Protein AF-L2GML0-F1 (afdb_monomer_lite)

Sequence (88 aa):
MMVPKESRHGDQPNRFGKVEKPEVTKAVILVGGWGTRLRPLTYTVPKPLISFCNKPILKYQIEKAGQSWYKGDYISIKLLQREDYGGG

Structure (mmCIF, N/CA/C/O backbone):
data_AF-L2GML0-F1
#
_entry.id   AF-L2GML0-F1
#
loop_
_atom_site.group_PDB
_atom_site.id
_atom_site.type_symbol
_atom_site.label_atom_id
_atom_site.label_alt_id
_atom_site.label_comp_id
_atom_site.label_asym_id
_atom_site.label_entity_id
_atom_site.label_seq_id
_atom_site.pdbx_PDB_ins_code
_atom_site.Cartn_x
_atom_site.Cartn_y
_atom_site.Cartn_z
_atom_site.occupancy
_atom_site.B_iso_or_equiv
_atom_site.auth_seq_id
_atom_site.auth_comp_id
_atom_site.auth_asym_id
_atom_site.auth_atom_id
_atom_site.pdbx_PDB_model_num
ATOM 1 N N . MET A 1 1 ? 9.561 -27.492 38.987 1.00 46.78 1 MET A N 1
ATOM 2 C CA . MET A 1 1 ? 9.732 -27.267 37.532 1.00 46.78 1 MET A CA 1
ATOM 3 C C . MET A 1 1 ? 8.493 -26.521 37.040 1.00 46.78 1 MET A C 1
ATOM 5 O O . MET A 1 1 ? 7.444 -26.754 37.619 1.00 46.78 1 MET A O 1
ATOM 9 N N . MET A 1 2 ? 8.646 -25.636 36.044 1.00 38.88 2 MET A N 1
ATOM 10 C CA . MET A 1 2 ? 7.780 -24.496 35.652 1.00 38.88 2 MET A CA 1
ATOM 11 C C . MET A 1 2 ? 7.940 -23.232 36.511 1.00 38.88 2 MET A C 1
ATOM 13 O O . MET A 1 2 ? 7.332 -23.067 37.561 1.00 38.88 2 MET A O 1
ATOM 17 N N . VAL A 1 3 ? 8.783 -22.329 36.008 1.00 51.81 3 VAL A N 1
ATOM 18 C CA . VAL A 1 3 ? 8.861 -20.922 36.417 1.00 51.81 3 VAL A CA 1
ATOM 19 C C . VAL A 1 3 ? 7.676 -20.195 35.758 1.00 51.81 3 VAL A C 1
ATOM 21 O O . VAL A 1 3 ? 7.494 -20.362 34.547 1.00 51.81 3 VAL A O 1
ATOM 24 N N . PRO A 1 4 ? 6.854 -19.417 36.484 1.00 52.50 4 PRO A N 1
ATOM 25 C CA . PRO A 1 4 ? 5.852 -18.559 35.860 1.00 52.50 4 PRO A CA 1
ATOM 26 C C . PRO A 1 4 ? 6.554 -17.565 34.929 1.00 52.50 4 PRO A C 1
ATOM 28 O O . PRO A 1 4 ? 7.500 -16.901 35.345 1.00 52.50 4 PRO A O 1
ATOM 31 N N . LYS A 1 5 ? 6.131 -17.481 33.660 1.00 57.47 5 LYS A N 1
ATOM 32 C CA . LYS A 1 5 ? 6.657 -16.473 32.731 1.00 57.47 5 LYS A CA 1
ATOM 33 C C . LYS A 1 5 ? 6.371 -15.086 33.305 1.00 57.47 5 LYS A C 1
ATOM 35 O O . LYS A 1 5 ? 5.205 -14.743 33.494 1.00 57.47 5 LYS A O 1
ATOM 40 N N . GLU A 1 6 ? 7.438 -14.330 33.558 1.00 48.78 6 GLU A N 1
ATOM 41 C CA . GLU A 1 6 ? 7.410 -12.915 33.921 1.00 48.78 6 GLU A CA 1
ATOM 42 C C . GLU A 1 6 ? 6.366 -12.149 33.109 1.00 48.78 6 GLU A C 1
ATOM 44 O O . GLU A 1 6 ? 6.254 -12.292 31.883 1.00 48.78 6 GLU A O 1
ATOM 49 N N . SER A 1 7 ? 5.604 -11.323 33.823 1.00 48.12 7 SER A N 1
ATOM 50 C CA . SER A 1 7 ? 4.745 -10.308 33.242 1.00 48.12 7 SER A CA 1
ATOM 51 C C . SER A 1 7 ? 5.572 -9.479 32.263 1.00 48.12 7 SER A C 1
ATOM 53 O O . SER A 1 7 ? 6.607 -8.899 32.595 1.00 48.12 7 SE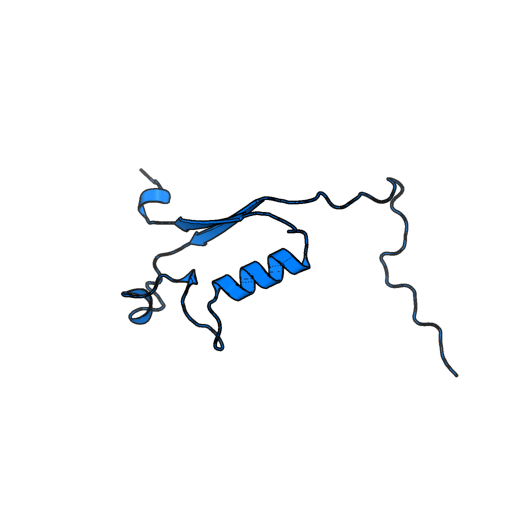R A O 1
ATOM 55 N N . ARG A 1 8 ? 5.135 -9.463 31.000 1.00 48.81 8 ARG A N 1
ATOM 56 C CA . ARG A 1 8 ? 5.754 -8.628 29.970 1.00 48.81 8 ARG A CA 1
ATOM 57 C C . ARG A 1 8 ? 5.708 -7.183 30.459 1.00 48.81 8 ARG A C 1
ATOM 59 O O . ARG A 1 8 ? 4.692 -6.753 30.994 1.00 48.81 8 ARG A O 1
ATOM 66 N N . HIS A 1 9 ? 6.811 -6.472 30.260 1.00 43.34 9 HIS A N 1
ATOM 67 C CA . HIS A 1 9 ? 7.158 -5.129 30.739 1.00 43.34 9 HIS A CA 1
ATOM 68 C C . HIS A 1 9 ? 6.225 -3.984 30.252 1.00 43.34 9 HIS A C 1
ATOM 70 O O . HIS A 1 9 ? 6.682 -2.924 29.844 1.00 43.34 9 HIS A O 1
ATOM 76 N N . GLY A 1 10 ? 4.907 -4.195 30.251 1.00 48.75 10 GLY A N 1
ATOM 77 C CA . GLY A 1 10 ? 3.881 -3.252 29.808 1.00 48.75 10 GLY A CA 1
ATOM 78 C C . GLY A 1 10 ? 2.556 -3.347 30.574 1.00 48.75 10 GLY A C 1
ATOM 79 O O . GLY A 1 10 ? 1.616 -2.663 30.196 1.00 48.75 10 GLY A O 1
ATOM 80 N N . ASP A 1 11 ? 2.473 -4.160 31.634 1.00 54.31 11 ASP A N 1
ATOM 81 C CA . ASP A 1 11 ? 1.258 -4.330 32.456 1.00 54.31 11 ASP A CA 1
ATOM 82 C C . ASP A 1 11 ? 1.201 -3.395 33.680 1.00 54.31 11 ASP A C 1
ATOM 84 O O . ASP A 1 11 ? 0.422 -3.608 34.608 1.00 54.31 11 ASP A O 1
ATOM 88 N N . GLN A 1 12 ? 2.021 -2.339 33.712 1.00 58.47 12 GLN A N 1
ATOM 89 C CA . GLN A 1 12 ? 1.799 -1.264 34.677 1.00 58.47 12 GLN A CA 1
ATOM 90 C C . GLN A 1 12 ? 0.679 -0.360 34.148 1.00 58.47 12 GLN A C 1
ATOM 92 O O . GLN A 1 12 ? 0.847 0.219 33.070 1.00 58.47 12 GLN A O 1
ATOM 97 N N . PRO A 1 13 ? -0.445 -0.198 34.871 1.00 50.12 13 PRO A N 1
ATOM 98 C CA . PRO A 1 13 ? -1.437 0.789 34.496 1.00 50.12 13 PRO A CA 1
ATOM 99 C C . PRO A 1 13 ? -0.785 2.168 34.604 1.00 50.12 13 PRO A C 1
ATOM 101 O O . PRO A 1 13 ? -0.372 2.621 35.673 1.00 50.12 13 PRO A O 1
ATOM 104 N N . ASN A 1 14 ? -0.667 2.832 33.463 1.00 60.06 14 ASN A N 1
ATOM 105 C CA . ASN A 1 14 ? -0.435 4.260 33.395 1.00 60.06 14 ASN A CA 1
ATOM 106 C C . ASN A 1 14 ? -1.442 4.968 34.325 1.00 60.06 14 ASN A C 1
ATOM 108 O O . ASN A 1 14 ? -2.624 4.636 34.347 1.00 60.06 14 ASN A O 1
ATOM 112 N N . ARG A 1 15 ? -0.973 5.938 35.128 1.00 65.31 15 ARG A N 1
ATOM 113 C CA . ARG A 1 15 ? -1.813 6.698 36.089 1.00 65.31 15 ARG A CA 1
ATOM 114 C C . ARG A 1 15 ? -3.001 7.409 35.428 1.00 65.31 15 ARG A C 1
ATOM 116 O O . ARG A 1 15 ? -3.948 7.796 36.101 1.00 65.31 15 ARG A O 1
ATOM 123 N N . PHE A 1 16 ? -2.935 7.567 34.114 1.00 66.94 16 PHE A N 1
ATOM 124 C CA . PHE A 1 16 ? -4.041 7.926 33.247 1.00 66.94 16 PHE A CA 1
ATOM 125 C C . PHE A 1 16 ? -4.647 6.607 32.776 1.00 66.94 16 PHE A C 1
ATOM 127 O O . PHE A 1 16 ? -3.980 5.888 32.035 1.00 66.94 16 PHE A O 1
ATOM 134 N N . GLY A 1 17 ? -5.838 6.263 33.279 1.00 57.78 17 GLY A N 1
ATOM 135 C CA . GLY A 1 17 ? -6.488 4.971 33.041 1.00 57.78 17 GLY A CA 1
ATOM 136 C C . GLY A 1 17 ? -6.454 4.519 31.577 1.00 57.78 17 GLY A C 1
ATOM 137 O O . GLY A 1 17 ? -6.275 5.329 30.673 1.00 57.78 17 GLY A O 1
ATOM 138 N N . LYS A 1 18 ? -6.607 3.207 31.363 1.00 62.84 18 LYS A N 1
ATOM 139 C CA . LYS A 1 18 ? -6.544 2.507 30.068 1.00 62.84 18 LYS A CA 1
ATOM 140 C C . LYS A 1 18 ? -7.060 3.382 28.914 1.00 62.84 18 LYS A C 1
ATOM 142 O O . LYS A 1 18 ? -8.264 3.499 28.718 1.00 62.84 18 LYS A O 1
ATOM 147 N N . VAL A 1 19 ? -6.146 4.009 28.169 1.00 68.62 19 VAL A N 1
ATOM 148 C CA . VAL A 1 19 ? -6.517 4.834 27.014 1.00 68.62 19 VAL A CA 1
ATOM 149 C C . VAL A 1 19 ? -7.036 3.883 25.947 1.00 68.62 19 VAL A C 1
ATOM 151 O O . VAL A 1 19 ? -6.279 3.077 25.399 1.00 68.62 19 VAL A O 1
ATOM 154 N N . GLU A 1 20 ? -8.340 3.923 25.703 1.00 68.56 20 GLU A N 1
ATOM 155 C CA . GLU A 1 20 ? -8.950 3.148 24.634 1.00 68.56 20 GLU A CA 1
ATOM 156 C C . GLU A 1 20 ? -8.340 3.588 23.302 1.00 68.56 20 GLU A C 1
ATOM 158 O O . GLU A 1 20 ? -8.182 4.780 23.025 1.00 68.56 20 GLU A O 1
ATOM 163 N N . LYS A 1 21 ? -7.909 2.618 22.491 1.00 67.75 21 LYS A N 1
ATOM 164 C CA . LYS A 1 21 ? -7.323 2.927 21.185 1.00 67.75 21 LYS A CA 1
ATOM 165 C C . LYS A 1 21 ? -8.412 3.562 20.315 1.00 67.75 21 LYS A C 1
ATOM 167 O O . LYS A 1 21 ? -9.471 2.949 20.193 1.00 67.75 21 LYS A O 1
ATOM 172 N N . PRO A 1 22 ? -8.163 4.728 19.693 1.00 71.25 22 PRO A N 1
ATOM 173 C CA . PRO A 1 22 ? -9.157 5.355 18.838 1.00 71.25 22 PRO A CA 1
ATOM 174 C C . PRO A 1 22 ? -9.487 4.432 17.666 1.00 71.25 22 PRO A C 1
ATOM 176 O O . PRO A 1 22 ? -8.592 3.872 17.025 1.00 71.25 22 PRO A O 1
ATOM 179 N N . GLU A 1 23 ? -10.777 4.271 17.396 1.00 80.06 23 GLU A N 1
ATOM 180 C CA . GLU A 1 23 ? -11.253 3.518 16.247 1.00 80.06 23 GLU A CA 1
ATOM 181 C C . GLU A 1 23 ? -11.010 4.338 14.980 1.00 80.06 23 GLU A C 1
ATOM 183 O O . GLU A 1 23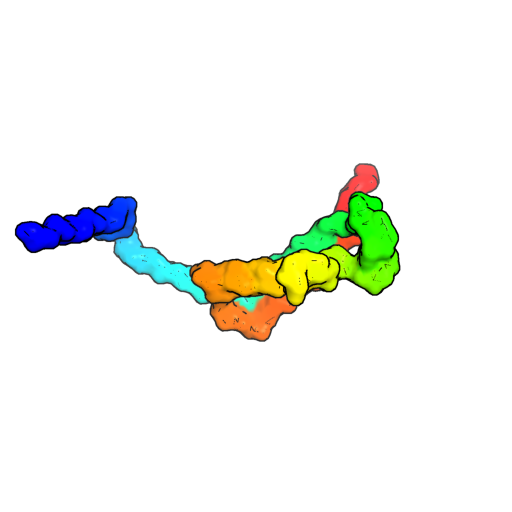 ? -11.602 5.399 14.777 1.00 80.06 23 GLU A O 1
ATOM 188 N N . VAL A 1 24 ? -10.102 3.870 14.122 1.00 81.50 24 VAL A N 1
ATOM 189 C CA . VAL A 1 24 ? -9.823 4.553 12.858 1.00 81.50 24 VAL A CA 1
ATOM 190 C C . VAL A 1 24 ? -10.580 3.869 11.728 1.00 81.50 24 VAL A C 1
ATOM 192 O O . VAL A 1 24 ? -10.300 2.721 11.367 1.00 81.50 24 VAL A O 1
ATOM 195 N N . THR A 1 25 ? -11.512 4.615 11.141 1.00 84.00 25 THR A N 1
ATOM 196 C CA . THR A 1 25 ? -12.436 4.137 10.102 1.00 84.00 25 THR A CA 1
ATOM 197 C C . THR A 1 25 ? -11.992 4.472 8.677 1.00 84.00 25 THR A C 1
ATOM 199 O O . THR A 1 25 ? -12.505 3.920 7.705 1.00 84.00 25 THR A O 1
ATOM 202 N N . LYS A 1 26 ? -11.011 5.366 8.519 1.00 85.75 26 LYS A N 1
ATOM 203 C CA . LYS A 1 26 ? -10.558 5.876 7.217 1.00 85.75 26 LYS A CA 1
ATOM 204 C C . LYS A 1 26 ? -9.040 5.904 7.159 1.00 85.75 26 LYS A C 1
ATOM 206 O O . LYS A 1 26 ? -8.396 6.326 8.115 1.00 85.75 26 LYS A O 1
ATOM 211 N N . ALA A 1 27 ? -8.471 5.474 6.037 1.00 85.88 27 ALA A N 1
ATOM 212 C CA . ALA A 1 27 ? -7.027 5.484 5.833 1.00 85.88 27 ALA A CA 1
ATOM 213 C C . ALA A 1 27 ? -6.660 5.971 4.428 1.00 85.88 27 ALA A C 1
ATOM 215 O O . ALA A 1 27 ? -7.363 5.696 3.456 1.00 85.88 27 ALA A O 1
ATOM 216 N N . VAL A 1 28 ? -5.529 6.673 4.335 1.00 86.19 28 VAL A N 1
ATOM 217 C CA . VAL A 1 28 ? -4.924 7.100 3.070 1.00 86.19 28 VAL A CA 1
ATOM 218 C C . VAL A 1 28 ? -3.554 6.445 2.955 1.00 86.19 28 VAL A C 1
ATOM 220 O O . VAL A 1 28 ? -2.698 6.641 3.815 1.00 86.19 28 VAL A O 1
ATOM 223 N N . ILE A 1 29 ? -3.333 5.682 1.887 1.00 85.62 29 ILE A N 1
ATOM 224 C CA . ILE A 1 29 ? -2.027 5.117 1.550 1.00 85.62 29 ILE A CA 1
ATOM 225 C C . ILE A 1 29 ? -1.387 6.012 0.491 1.00 85.62 29 ILE A C 1
ATOM 227 O O . ILE A 1 29 ? -1.814 6.053 -0.665 1.00 85.62 29 ILE A O 1
ATOM 231 N N . LEU A 1 30 ? -0.350 6.741 0.898 1.00 83.06 30 LEU A N 1
ATOM 232 C CA . LEU A 1 30 ? 0.447 7.562 -0.004 1.00 83.06 30 LEU A CA 1
ATOM 233 C C . LEU A 1 30 ? 1.499 6.692 -0.680 1.00 83.06 30 LEU A C 1
ATOM 235 O O . LEU A 1 30 ? 2.338 6.077 -0.020 1.00 83.06 30 LEU A O 1
ATOM 239 N N . VAL A 1 31 ? 1.475 6.662 -2.008 1.00 79.81 31 VAL A N 1
ATOM 240 C CA . VAL A 1 31 ? 2.435 5.892 -2.789 1.00 79.81 31 VAL A CA 1
ATOM 241 C C . VAL A 1 31 ? 3.282 6.846 -3.613 1.00 79.81 31 VAL A C 1
ATOM 243 O O . VAL A 1 31 ? 2.878 7.340 -4.664 1.00 79.81 31 VAL A O 1
ATOM 246 N N . GLY A 1 32 ? 4.474 7.118 -3.086 1.00 71.44 32 GLY A N 1
ATOM 247 C CA . GLY A 1 32 ? 5.435 8.040 -3.674 1.00 71.44 32 GLY A CA 1
ATOM 248 C C . GLY A 1 32 ? 6.357 7.412 -4.723 1.00 71.44 32 GLY A C 1
ATOM 249 O O . GLY A 1 32 ? 6.881 6.300 -4.577 1.00 71.44 32 GLY A O 1
ATOM 250 N N . GLY A 1 33 ? 6.640 8.197 -5.761 1.00 68.12 33 GLY A N 1
ATOM 251 C CA . GLY A 1 33 ? 7.781 8.018 -6.650 1.00 68.12 33 GLY A CA 1
ATOM 252 C C . GLY A 1 33 ? 7.512 7.184 -7.904 1.00 68.12 33 GLY A C 1
ATOM 253 O O . GLY A 1 33 ? 6.976 6.084 -7.863 1.00 68.12 33 GLY A O 1
ATOM 254 N N . TRP A 1 34 ? 8.084 7.634 -9.013 1.00 66.00 34 TRP A N 1
ATOM 255 C CA . TRP A 1 34 ? 7.841 7.198 -10.397 1.00 66.00 34 TRP A CA 1
ATOM 256 C C . TRP A 1 34 ? 8.335 5.804 -10.802 1.00 66.00 34 TRP A C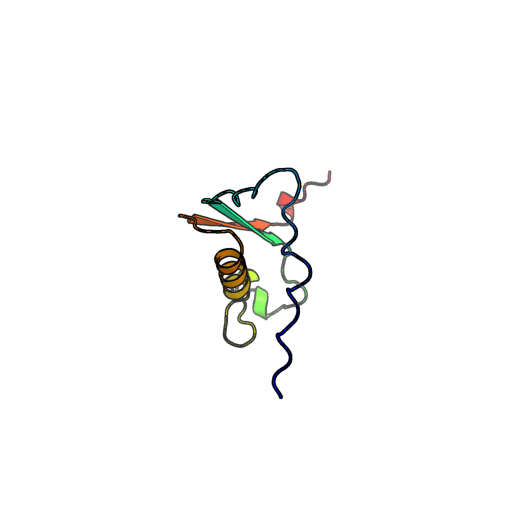 1
ATOM 258 O O . TRP A 1 34 ? 8.226 5.402 -11.956 1.00 66.00 34 TRP A O 1
ATOM 268 N N . GLY A 1 35 ? 8.967 5.077 -9.885 1.00 65.75 35 GLY A N 1
ATOM 269 C CA . GLY A 1 35 ? 9.475 3.732 -10.165 1.00 65.75 35 GLY A CA 1
ATOM 270 C C . GLY A 1 35 ? 10.560 3.638 -11.211 1.00 65.75 35 GLY A C 1
ATOM 271 O O . GLY A 1 35 ? 10.867 2.553 -11.673 1.00 65.75 35 GLY A O 1
ATOM 272 N N . THR A 1 36 ? 11.252 4.744 -11.451 1.00 66.25 36 THR A N 1
ATOM 273 C CA . THR A 1 36 ? 12.409 4.830 -12.344 1.00 66.25 36 THR A CA 1
ATOM 274 C C . THR A 1 36 ? 13.473 3.759 -12.087 1.00 66.25 36 THR A C 1
ATOM 276 O O . THR A 1 36 ? 14.037 3.246 -13.043 1.00 66.25 36 THR A O 1
ATOM 279 N N . ARG A 1 37 ? 13.685 3.353 -10.827 1.00 71.81 37 ARG A N 1
ATOM 280 C CA . ARG A 1 37 ? 14.630 2.287 -10.430 1.00 71.81 37 ARG A CA 1
ATOM 281 C C . ARG A 1 37 ? 14.135 0.852 -10.680 1.00 71.81 37 ARG A C 1
ATOM 283 O O . ARG A 1 37 ? 14.933 -0.066 -10.598 1.00 71.81 37 ARG A O 1
ATOM 290 N N . LEU A 1 38 ? 12.840 0.657 -10.938 1.00 66.31 38 LEU A N 1
ATOM 291 C CA . LEU A 1 38 ? 12.213 -0.643 -11.232 1.00 66.31 38 LEU A CA 1
ATOM 292 C C . LEU A 1 38 ? 11.751 -0.738 -12.695 1.00 66.31 38 LEU A C 1
ATOM 294 O O . LEU A 1 38 ? 11.036 -1.667 -13.064 1.00 66.31 38 LEU A O 1
ATOM 298 N N . ARG A 1 39 ? 12.142 0.213 -13.548 1.00 72.69 39 ARG A N 1
ATOM 299 C CA . ARG A 1 39 ? 11.921 0.109 -14.994 1.00 72.69 39 ARG A CA 1
ATOM 300 C C . ARG A 1 39 ? 12.668 -1.127 -15.525 1.00 72.69 39 ARG A C 1
ATOM 302 O O . ARG A 1 39 ? 13.798 -1.353 -15.096 1.00 72.69 39 ARG A O 1
ATOM 309 N N . PRO A 1 40 ? 12.066 -1.924 -16.427 1.00 72.69 40 PRO A N 1
ATOM 310 C CA . PRO A 1 40 ? 10.846 -1.641 -17.197 1.00 72.69 40 PRO A CA 1
ATOM 311 C C . PRO A 1 40 ? 9.508 -2.009 -16.523 1.00 72.69 40 PRO A C 1
ATOM 313 O O . PRO A 1 40 ? 8.458 -1.667 -17.058 1.00 72.69 40 PRO A O 1
ATOM 316 N N . LEU A 1 41 ? 9.500 -2.650 -15.350 1.00 59.44 41 LEU A N 1
ATOM 317 C CA . LEU A 1 41 ? 8.277 -3.177 -14.713 1.00 59.44 41 LEU A CA 1
ATOM 318 C C . LEU A 1 41 ? 7.247 -2.093 -14.360 1.00 59.44 41 LEU A C 1
ATOM 320 O O . LEU A 1 41 ? 6.048 -2.349 -14.332 1.00 59.44 41 LEU A O 1
ATOM 324 N N . THR A 1 42 ? 7.704 -0.869 -14.108 1.00 60.56 42 THR A N 1
ATOM 325 C CA . THR A 1 42 ? 6.838 0.263 -13.749 1.00 60.56 42 THR A CA 1
ATOM 326 C C . THR A 1 42 ? 6.283 1.033 -14.948 1.00 60.56 42 THR A C 1
ATOM 328 O O . THR A 1 42 ? 5.668 2.075 -14.740 1.00 60.56 42 THR A O 1
ATOM 331 N N . TYR A 1 43 ? 6.545 0.606 -16.193 1.00 64.75 43 TYR A N 1
ATOM 332 C CA . TYR A 1 43 ? 5.978 1.268 -17.378 1.00 64.75 43 TYR A CA 1
ATOM 333 C C . TYR A 1 43 ? 4.498 0.944 -17.579 1.00 64.75 43 TYR A C 1
ATOM 335 O O . TYR A 1 43 ? 3.744 1.800 -18.026 1.00 64.75 43 TYR A O 1
ATOM 343 N N . THR A 1 44 ? 4.084 -0.271 -17.227 1.00 64.38 44 THR A N 1
ATOM 344 C CA . THR A 1 44 ? 2.707 -0.756 -17.407 1.00 64.38 44 THR A CA 1
ATOM 345 C C . THR A 1 44 ? 1.993 -1.009 -16.083 1.00 64.38 44 THR A C 1
ATOM 347 O O . THR A 1 44 ? 0.767 -1.059 -16.053 1.00 64.38 44 THR A O 1
ATOM 350 N N . VAL A 1 45 ? 2.741 -1.138 -14.980 1.00 67.38 45 VAL A N 1
ATOM 351 C CA . VAL A 1 45 ? 2.191 -1.420 -13.651 1.00 67.38 45 VAL A CA 1
ATOM 352 C C . VAL A 1 45 ? 2.565 -0.298 -12.682 1.00 67.38 45 VAL A C 1
ATOM 354 O O . VAL A 1 45 ? 3.754 -0.053 -12.452 1.00 67.38 45 VAL A O 1
ATOM 357 N N . PRO A 1 46 ? 1.588 0.385 -12.057 1.00 69.50 46 PRO A N 1
ATOM 358 C CA . PRO A 1 46 ? 1.894 1.360 -11.026 1.00 69.50 46 PRO A CA 1
ATOM 359 C C . PRO A 1 46 ? 2.567 0.647 -9.850 1.00 69.50 46 PRO A C 1
ATOM 361 O O . PRO A 1 46 ? 2.125 -0.409 -9.398 1.00 69.50 46 PRO A O 1
ATOM 364 N N . LYS A 1 47 ? 3.620 1.262 -9.306 1.00 73.81 47 LYS A N 1
ATOM 365 C CA . LYS A 1 47 ? 4.419 0.750 -8.179 1.00 73.81 47 LYS A CA 1
ATOM 366 C C . LYS A 1 47 ? 3.673 -0.026 -7.080 1.00 73.81 47 LYS A C 1
ATOM 368 O O . LYS A 1 47 ? 4.168 -1.086 -6.707 1.00 73.81 47 LYS A O 1
ATOM 373 N N . PRO A 1 48 ? 2.546 0.463 -6.519 1.00 73.19 48 PRO A N 1
ATOM 374 C CA . PRO A 1 48 ? 1.881 -0.241 -5.421 1.00 73.19 48 PRO A CA 1
ATOM 375 C C . PRO A 1 48 ? 1.341 -1.619 -5.821 1.00 73.19 48 PRO A C 1
ATOM 377 O O . PRO A 1 48 ? 1.174 -2.480 -4.957 1.00 73.19 48 PRO A O 1
ATOM 380 N N . LEU A 1 49 ? 1.105 -1.842 -7.117 1.00 79.62 49 LEU A N 1
ATOM 381 C CA . LEU A 1 49 ? 0.624 -3.106 -7.670 1.00 79.62 49 LEU A CA 1
ATOM 382 C C . LEU A 1 49 ? 1.749 -4.029 -8.148 1.00 79.62 49 LEU A C 1
ATOM 384 O O . LEU A 1 49 ? 1.475 -5.151 -8.571 1.00 79.62 49 LEU A O 1
ATOM 388 N N . ILE A 1 50 ? 3.012 -3.601 -8.052 1.00 80.88 50 ILE A N 1
ATOM 389 C CA . ILE A 1 50 ? 4.141 -4.481 -8.347 1.00 80.88 50 ILE A CA 1
ATOM 390 C C . ILE A 1 50 ? 4.107 -5.644 -7.369 1.00 80.88 50 ILE A C 1
ATOM 392 O O . ILE A 1 50 ? 4.042 -5.462 -6.150 1.00 80.88 50 ILE A O 1
ATOM 396 N N . SER A 1 51 ? 4.138 -6.846 -7.933 1.00 79.88 51 SER A N 1
ATOM 397 C CA . SER A 1 51 ? 4.185 -8.069 -7.153 1.00 79.88 51 SER A CA 1
ATOM 398 C C . SER A 1 51 ? 5.563 -8.216 -6.522 1.00 79.88 51 SER A C 1
ATOM 400 O O . SER A 1 51 ? 6.581 -8.234 -7.208 1.00 79.88 51 SER A O 1
ATOM 402 N N . PHE 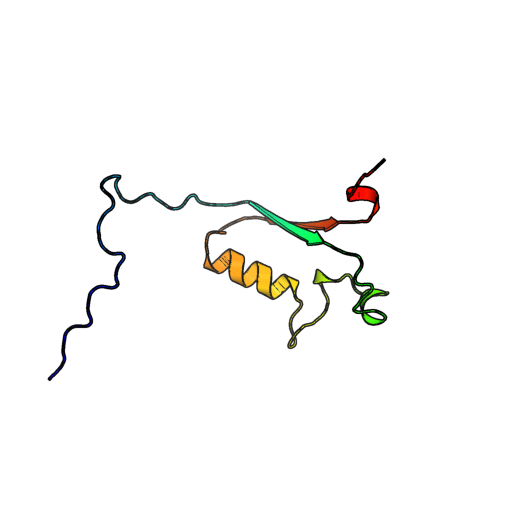A 1 52 ? 5.583 -8.333 -5.203 1.00 80.50 52 PHE A N 1
ATOM 403 C CA . PHE A 1 52 ? 6.746 -8.646 -4.397 1.00 80.50 52 PHE A CA 1
ATOM 404 C C . PHE A 1 52 ? 6.429 -9.913 -3.602 1.00 80.50 52 PHE A C 1
ATOM 406 O O . PHE A 1 52 ? 5.417 -9.964 -2.909 1.00 80.50 52 PHE A O 1
ATOM 413 N N . CYS A 1 53 ? 7.242 -10.962 -3.750 1.00 84.00 53 CYS A N 1
ATOM 414 C CA . CYS A 1 53 ? 7.001 -12.264 -3.111 1.00 84.00 53 CYS A CA 1
ATOM 415 C C . CYS A 1 53 ? 5.561 -12.792 -3.324 1.00 84.00 53 CYS A C 1
ATOM 417 O O . CYS A 1 53 ? 4.881 -13.180 -2.376 1.00 84.00 53 CYS A O 1
ATOM 419 N N . ASN A 1 54 ? 5.096 -12.793 -4.581 1.00 85.31 54 ASN A N 1
ATOM 420 C CA . ASN A 1 54 ? 3.764 -13.254 -5.018 1.00 85.31 54 ASN A CA 1
ATOM 421 C C . ASN A 1 54 ? 2.560 -12.443 -4.505 1.00 85.31 54 ASN A C 1
ATOM 423 O O . ASN A 1 54 ? 1.417 -12.867 -4.674 1.00 85.31 54 ASN A O 1
ATOM 427 N N . LYS A 1 55 ? 2.778 -11.268 -3.906 1.00 86.12 55 LYS A N 1
ATOM 428 C CA . LYS A 1 55 ? 1.699 -10.360 -3.503 1.00 86.12 55 LYS A CA 1
ATOM 429 C C . LYS A 1 55 ? 2.008 -8.923 -3.932 1.00 86.12 55 LYS A C 1
ATOM 431 O O . LYS A 1 55 ? 3.159 -8.506 -3.856 1.00 86.12 55 LYS A O 1
ATOM 436 N N . PRO A 1 56 ? 1.013 -8.117 -4.331 1.00 87.25 56 PRO A N 1
ATOM 437 C CA . PRO A 1 56 ? 1.218 -6.686 -4.532 1.00 87.25 56 PRO A CA 1
ATOM 438 C C . PRO A 1 56 ? 1.779 -6.021 -3.272 1.00 87.25 56 PRO A C 1
ATOM 440 O O . PRO A 1 56 ? 1.308 -6.306 -2.170 1.00 87.25 56 PRO A O 1
ATOM 443 N N . ILE A 1 57 ? 2.732 -5.097 -3.421 1.00 86.25 57 ILE A N 1
ATOM 444 C CA . ILE A 1 57 ? 3.304 -4.332 -2.295 1.00 86.25 57 ILE A CA 1
ATOM 445 C C . ILE A 1 57 ? 2.202 -3.693 -1.434 1.00 86.25 57 ILE A C 1
ATOM 447 O O . ILE A 1 57 ? 2.269 -3.715 -0.204 1.00 86.25 57 ILE A O 1
ATOM 451 N N . LEU A 1 58 ? 1.150 -3.185 -2.076 1.00 86.19 58 LEU A N 1
ATOM 452 C CA . LEU A 1 58 ? -0.022 -2.614 -1.417 1.00 86.19 58 LEU A CA 1
ATOM 453 C C . LEU A 1 58 ? -0.697 -3.580 -0.430 1.00 86.19 58 LEU A C 1
ATOM 455 O O . LEU A 1 58 ? -1.132 -3.159 0.641 1.00 86.19 58 LEU A O 1
ATOM 459 N N . LYS A 1 59 ? -0.749 -4.878 -0.753 1.00 86.94 59 LYS A N 1
ATOM 460 C CA . LYS A 1 59 ? -1.393 -5.888 0.095 1.00 86.94 59 LYS A CA 1
ATOM 461 C C . LYS A 1 59 ? -0.703 -5.996 1.451 1.00 86.94 59 LYS A C 1
ATOM 463 O O . LYS A 1 59 ? -1.380 -6.063 2.470 1.00 86.94 59 LYS A O 1
ATOM 468 N N . TYR A 1 60 ? 0.624 -5.909 1.481 1.00 88.00 60 TYR A N 1
ATOM 469 C CA . TYR A 1 60 ? 1.376 -5.903 2.736 1.00 88.00 60 TYR A CA 1
ATOM 470 C C . TYR A 1 60 ? 1.076 -4.675 3.601 1.00 88.00 60 TYR A C 1
ATOM 472 O O . TYR A 1 60 ? 1.060 -4.778 4.827 1.00 88.00 60 TYR A O 1
ATOM 480 N N . GLN A 1 61 ? 0.840 -3.512 2.986 1.00 85.75 61 GLN A N 1
ATOM 481 C CA . GLN A 1 61 ? 0.509 -2.297 3.735 1.00 85.75 61 GLN A CA 1
ATOM 482 C C . GLN A 1 61 ? -0.887 -2.376 4.355 1.00 85.75 61 GLN A C 1
ATOM 484 O O . GLN A 1 61 ? -1.053 -2.036 5.525 1.00 85.75 61 GLN A O 1
ATOM 489 N N . ILE A 1 62 ? -1.863 -2.895 3.607 1.00 86.12 62 ILE A N 1
ATOM 490 C CA . ILE A 1 62 ? -3.230 -3.103 4.101 1.00 86.12 62 ILE A CA 1
ATOM 491 C C . ILE A 1 62 ? -3.250 -4.157 5.215 1.00 86.12 62 ILE A C 1
ATOM 493 O O . ILE A 1 62 ? -3.837 -3.917 6.269 1.00 86.12 62 ILE A O 1
ATOM 497 N N . GLU A 1 63 ? -2.565 -5.293 5.025 1.00 87.50 63 GLU A N 1
ATOM 498 C CA . GLU A 1 63 ? -2.467 -6.356 6.039 1.00 87.50 63 GLU A CA 1
ATOM 499 C C . GLU A 1 63 ? -1.877 -5.808 7.357 1.00 87.50 63 GLU A C 1
ATOM 501 O O . GLU A 1 63 ? -2.412 -6.080 8.432 1.00 87.50 63 GLU A O 1
ATOM 506 N N . LYS A 1 64 ? -0.836 -4.962 7.292 1.00 84.88 64 LYS A N 1
ATOM 507 C CA . LYS A 1 64 ? -0.276 -4.298 8.483 1.00 84.88 64 LYS A CA 1
ATOM 508 C C . LYS A 1 64 ? -1.236 -3.295 9.127 1.00 84.88 64 LYS A C 1
ATOM 510 O O . LYS A 1 64 ? -1.308 -3.238 10.353 1.00 84.88 64 LYS A O 1
ATOM 515 N N . ALA A 1 65 ? -1.959 -2.507 8.330 1.00 81.50 65 ALA A N 1
ATOM 516 C CA . ALA A 1 65 ? -2.908 -1.522 8.849 1.00 81.50 65 ALA A CA 1
ATOM 517 C C . ALA A 1 65 ? -4.051 -2.195 9.631 1.00 81.50 65 ALA A C 1
ATOM 519 O O . ALA A 1 65 ? -4.343 -1.795 10.763 1.00 81.50 65 ALA A O 1
ATOM 520 N N . GLY A 1 66 ? -4.631 -3.265 9.073 1.00 80.06 66 GLY A N 1
ATOM 521 C CA . GLY A 1 66 ? -5.719 -4.022 9.702 1.00 80.06 66 GLY A CA 1
ATOM 522 C C . GLY A 1 66 ? -5.317 -4.755 10.989 1.00 80.06 66 GLY A C 1
ATOM 523 O O . GLY A 1 66 ? -6.140 -4.936 11.882 1.00 80.06 66 GLY A O 1
ATOM 524 N N . GLN A 1 67 ? -4.045 -5.142 11.129 1.00 75.75 67 GLN A N 1
ATOM 525 C CA . GLN A 1 67 ? -3.532 -5.770 12.356 1.00 75.75 67 GLN A CA 1
ATOM 526 C C . GLN A 1 67 ? -3.297 -4.776 13.502 1.00 75.75 67 GLN A C 1
ATOM 528 O O . GLN A 1 67 ? -3.200 -5.193 14.656 1.00 75.75 67 GLN A O 1
ATOM 533 N N . SER A 1 68 ? -3.166 -3.480 13.209 1.00 74.56 68 SER A N 1
ATOM 534 C CA . SER A 1 68 ? -2.723 -2.497 14.200 1.00 74.56 68 SER A CA 1
ATOM 535 C C . SER A 1 68 ? -3.878 -1.728 14.843 1.00 74.56 68 SER A C 1
ATOM 537 O O . SER A 1 68 ? -4.066 -1.789 16.061 1.00 74.56 68 SER A O 1
ATOM 539 N N . TRP A 1 69 ? -4.638 -0.994 14.032 1.00 69.31 69 TRP A N 1
ATOM 540 C CA . TRP A 1 69 ? -5.612 -0.010 14.523 1.00 69.31 69 TRP A CA 1
ATOM 541 C C . TRP A 1 69 ? -6.750 0.273 13.542 1.00 69.31 69 TRP A C 1
ATOM 543 O O . TRP A 1 69 ? -7.761 0.852 13.930 1.00 69.31 69 TRP A O 1
ATOM 553 N N . TYR A 1 70 ? -6.604 -0.120 12.278 1.00 75.31 70 TYR A N 1
ATOM 554 C CA . TYR A 1 70 ? -7.596 0.177 11.260 1.00 75.31 70 TYR A CA 1
ATOM 555 C C . TYR A 1 70 ? -8.726 -0.856 11.298 1.00 75.31 70 TYR A C 1
ATOM 557 O O . TYR A 1 70 ? -8.487 -2.056 11.159 1.00 75.31 70 TYR A O 1
ATOM 565 N N . LYS A 1 71 ? -9.958 -0.379 11.481 1.00 78.50 71 LYS A N 1
ATOM 566 C CA . LYS A 1 71 ? -11.193 -1.185 11.457 1.00 78.50 71 LYS A CA 1
ATOM 567 C C . LYS A 1 71 ? -12.106 -0.821 10.285 1.00 78.50 71 LYS A C 1
ATOM 569 O O . LYS A 1 71 ? -13.242 -1.267 10.232 1.00 78.50 71 LYS A O 1
ATOM 574 N N . GLY A 1 72 ? -11.598 0.024 9.395 1.00 69.31 72 GLY A N 1
ATOM 575 C CA . GLY A 1 72 ? -12.416 0.955 8.644 1.00 69.31 72 GLY A CA 1
ATOM 576 C C . GLY A 1 72 ? -13.117 0.459 7.391 1.00 69.31 72 GLY A C 1
ATOM 577 O O . GLY A 1 72 ? -12.927 -0.664 6.932 1.00 69.31 72 GLY A O 1
ATOM 578 N N . ASP A 1 73 ? -13.897 1.390 6.841 1.00 75.38 73 ASP A N 1
ATOM 579 C CA . ASP A 1 73 ? -14.851 1.192 5.749 1.00 75.38 73 ASP A CA 1
ATOM 580 C C . ASP A 1 73 ? -14.214 1.356 4.364 1.00 75.38 73 ASP A C 1
ATOM 582 O O . ASP A 1 73 ? -14.585 0.675 3.409 1.00 75.38 73 ASP A O 1
ATOM 586 N N . TYR A 1 74 ? -13.254 2.281 4.229 1.00 81.38 74 TYR A N 1
ATOM 587 C CA . TYR A 1 74 ? -12.560 2.529 2.964 1.00 81.38 74 TYR A CA 1
ATOM 588 C C . TYR A 1 74 ? -11.114 3.009 3.135 1.00 81.38 74 TYR A C 1
ATOM 590 O O . TYR A 1 74 ? -10.761 3.739 4.071 1.00 81.38 74 TYR A O 1
ATOM 598 N N . ILE A 1 75 ? -10.284 2.630 2.160 1.00 85.06 75 ILE A N 1
ATOM 599 C CA . ILE A 1 75 ? -8.888 3.047 2.022 1.00 85.06 75 ILE A CA 1
ATO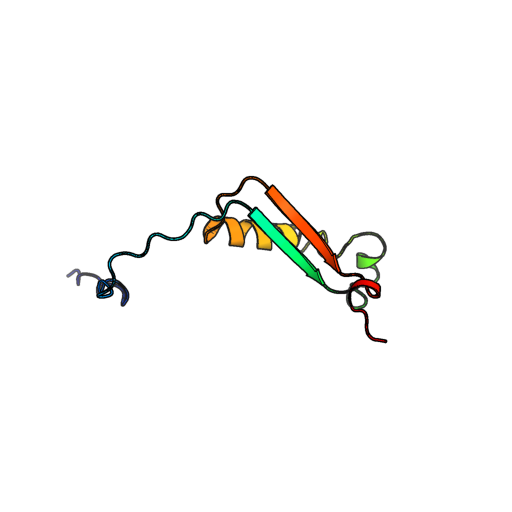M 600 C C . ILE A 1 75 ? -8.743 3.771 0.686 1.00 85.06 75 ILE A C 1
ATOM 602 O O . ILE A 1 75 ? -9.054 3.202 -0.359 1.00 85.06 75 ILE A O 1
ATOM 606 N N . SER A 1 76 ? -8.244 5.007 0.704 1.00 85.19 76 SER A N 1
ATOM 607 C CA . SER A 1 76 ? -7.856 5.707 -0.522 1.00 85.19 76 SER A CA 1
ATOM 608 C C . SER A 1 76 ? -6.362 5.542 -0.782 1.00 85.19 76 SER A C 1
ATOM 610 O O . SER A 1 76 ? -5.542 5.546 0.136 1.00 85.19 76 SER A O 1
ATOM 612 N N . ILE A 1 77 ? -5.990 5.375 -2.048 1.00 84.19 77 ILE A N 1
ATOM 613 C CA . ILE A 1 77 ? -4.595 5.236 -2.468 1.00 84.19 77 ILE A CA 1
ATOM 614 C C . ILE A 1 77 ? -4.282 6.422 -3.361 1.00 84.19 77 ILE A C 1
ATOM 616 O O . ILE A 1 77 ? -4.895 6.573 -4.417 1.00 84.19 77 ILE A O 1
ATOM 620 N N . LYS A 1 78 ? -3.329 7.258 -2.947 1.00 83.50 78 LYS A N 1
ATOM 621 C CA . LYS A 1 78 ? -2.887 8.398 -3.753 1.00 83.50 78 LYS A CA 1
ATOM 622 C C . LYS A 1 78 ? -1.503 8.114 -4.324 1.00 83.50 78 LYS A C 1
ATOM 624 O O . LYS A 1 78 ? -0.536 7.970 -3.576 1.00 83.50 78 LYS A O 1
ATOM 629 N N . LEU A 1 79 ? -1.419 8.038 -5.650 1.00 76.69 79 LEU A N 1
ATOM 630 C CA . LEU A 1 79 ? -0.150 8.057 -6.374 1.00 76.69 79 LEU A CA 1
ATOM 631 C C . LEU A 1 79 ? 0.350 9.502 -6.399 1.00 76.69 79 LEU A C 1
ATOM 633 O O . LEU A 1 79 ? -0.355 10.369 -6.905 1.00 76.69 79 LEU A O 1
ATOM 637 N N . LEU A 1 80 ? 1.534 9.755 -5.845 1.00 70.25 80 LEU A N 1
ATOM 638 C CA . LEU A 1 80 ? 2.145 11.083 -5.900 1.00 70.25 80 LEU A CA 1
ATOM 639 C C . LEU A 1 80 ? 2.929 11.221 -7.207 1.00 70.25 80 LEU A C 1
ATOM 641 O O . LEU A 1 80 ? 3.926 10.518 -7.419 1.00 70.25 80 LEU A O 1
ATOM 645 N N . GLN A 1 81 ? 2.459 12.112 -8.075 1.00 67.81 81 GLN A N 1
ATOM 646 C CA . GLN A 1 81 ? 3.116 12.489 -9.320 1.00 67.81 81 GLN A CA 1
ATOM 647 C C . GLN A 1 81 ? 4.117 13.623 -9.088 1.00 67.81 81 GLN A C 1
ATOM 649 O O . GLN A 1 81 ? 4.199 14.205 -8.011 1.00 67.81 81 GLN A O 1
ATOM 654 N N . ARG A 1 82 ? 4.950 13.909 -10.092 1.00 61.94 82 ARG A N 1
ATOM 655 C CA . ARG A 1 82 ? 5.976 14.962 -10.009 1.00 61.94 82 ARG A CA 1
ATOM 656 C C . ARG A 1 82 ? 5.317 16.335 -9.867 1.00 61.94 82 ARG A C 1
ATOM 658 O O . ARG A 1 82 ? 5.876 17.176 -9.174 1.00 61.94 82 ARG A O 1
ATOM 665 N N . GLU A 1 83 ? 4.135 16.526 -10.453 1.00 63.94 83 GLU A N 1
ATOM 666 C CA . GLU A 1 83 ? 3.339 17.746 -10.310 1.00 63.94 83 GLU A CA 1
ATOM 667 C C . GLU A 1 83 ? 2.791 17.935 -8.883 1.00 63.94 83 GLU A C 1
ATOM 669 O O . GLU A 1 83 ? 2.608 19.069 -8.454 1.00 63.94 83 GLU A O 1
ATOM 674 N N . ASP A 1 84 ? 2.598 16.858 -8.104 1.00 65.50 84 ASP A N 1
ATOM 675 C CA . ASP A 1 84 ? 2.160 16.948 -6.698 1.00 65.50 84 ASP A CA 1
ATOM 676 C C . ASP A 1 84 ? 3.255 17.499 -5.757 1.00 65.50 84 ASP A C 1
ATOM 678 O O . ASP A 1 84 ? 2.954 17.866 -4.622 1.00 65.50 84 ASP A O 1
ATOM 682 N N . TYR A 1 85 ? 4.522 17.545 -6.193 1.00 57.78 85 TYR A N 1
ATOM 683 C CA . TYR A 1 85 ? 5.667 18.010 -5.393 1.00 57.78 85 TYR A CA 1
ATOM 684 C C . TYR A 1 85 ? 6.018 19.489 -5.608 1.00 57.78 85 TYR A C 1
ATOM 686 O O . TYR A 1 85 ? 7.125 19.876 -5.247 1.00 57.78 85 TYR A O 1
ATOM 694 N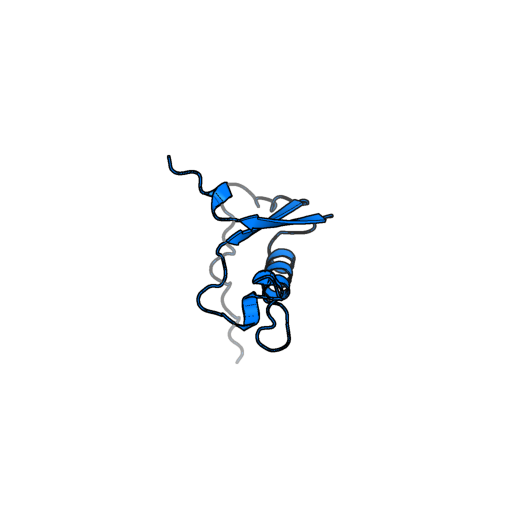 N . GLY A 1 86 ? 5.111 20.282 -6.198 1.00 53.03 86 GLY A N 1
ATOM 695 C CA . GLY A 1 86 ? 5.259 21.710 -6.512 1.00 53.03 86 GLY A CA 1
ATOM 696 C C . GLY A 1 86 ? 6.428 22.423 -5.822 1.00 53.03 86 GLY A C 1
ATOM 697 O O . GLY A 1 86 ? 6.315 22.858 -4.680 1.00 53.03 86 GLY A O 1
ATOM 698 N N . GLY A 1 87 ? 7.542 22.534 -6.543 1.00 52.94 87 GLY A N 1
ATOM 699 C CA . GLY A 1 87 ? 8.628 23.461 -6.256 1.00 52.94 87 GLY A CA 1
ATOM 700 C C . GLY A 1 87 ? 8.757 24.380 -7.461 1.00 52.94 87 GLY A C 1
ATOM 701 O O . GLY A 1 87 ? 9.286 23.955 -8.490 1.00 52.94 87 GLY A O 1
ATOM 702 N N . GLY A 1 88 ? 8.179 25.576 -7.347 1.00 44.12 88 GLY A N 1
ATOM 703 C CA . GLY A 1 88 ? 8.647 26.746 -8.089 1.00 44.12 88 GLY A CA 1
ATOM 704 C C . GLY A 1 88 ? 9.877 27.317 -7.404 1.00 44.12 88 GLY A C 1
ATOM 705 O O . GLY A 1 88 ? 9.979 27.139 -6.167 1.00 44.12 88 GLY A O 1
#

Secondary structure (DSSP, 8-state):
--PPP---TT-S--SS---PPP-EEEEEEEEES--GGGTTTTTTS-GGGSEETTEEHHHHHHHHHHHHTEEEEEEEEEEE-GGGG---

pLDDT: mean 70.58, std 12.86, range [38.88, 88.0]

Radius of gyration: 20.29 Å; chains: 1; bounding box: 30×54×55 Å

Organism: Vittaforma corneae (strain ATCC 50505) (NCBI:txid993615)

Foldseek 3Di:
DDDPPDDPPPPDADPPGDDDQDAAAEEEAEDEDQCPVVPPVSVPDPQQQDDDPNGRVVVVVVVVCVVPHYPHDDYHYDYDDPVNVDDD

InterPro domains:
  IPR005835 Nucleotidyl transferase domain [PF00483] (26-67)
  IPR029044 Nucleotide-diphospho-sugar transferases [G3DSA:3.90.550.10] (17-81)
  IPR029044 Nucleotide-diphospho-sugar transferases [SSF53448] (23-69)
  IPR050486 Mannose-1-phosphate guanyltransferase [PTHR22572] (26-66)